Protein AF-A0A848WVL3-F1 (afdb_monomer)

Secondary structure (DSSP, 8-state):
------HHHHHHHHHHHHHHHHHHHHHHHHHHHHHTT-S-HHHHHHHHHHHHHHHHHHHHHHIIIIIHHHHHHTT----TTTT-TTTTTT--SSHHHHHHT-TT-GGGHHHHHIIIIIHHHHHHTT---HHHHT--

Solvent-accessible surface area (backbone atoms only — not comparable to full-atom values): 7682 Å² total; per-residue (Å²): 134,81,77,82,69,49,70,50,45,53,50,33,51,51,52,51,52,51,50,50,58,71,45,46,64,56,55,51,50,54,51,52,39,39,60,69,50,72,42,31,41,45,58,48,26,53,51,52,52,50,50,52,48,51,45,46,52,52,50,35,50,43,40,68,73,48,50,50,57,51,32,56,75,69,74,40,77,82,53,93,50,29,70,32,59,78,62,40,70,64,61,49,98,41,68,70,59,41,56,66,68,58,81,82,52,75,74,46,53,46,46,51,44,36,62,73,49,38,47,59,51,18,53,77,68,76,52,62,47,72,76,59,45,66,39,121

Structure (mmCIF, N/CA/C/O backbone):
data_AF-A0A848WVL3-F1
#
_entry.id   AF-A0A848WVL3-F1
#
loop_
_atom_site.group_PDB
_atom_site.id
_atom_site.type_symbol
_atom_site.label_atom_id
_atom_site.label_alt_id
_atom_site.label_comp_id
_atom_site.label_asym_id
_atom_site.label_entity_id
_atom_site.label_seq_id
_atom_site.pdbx_PDB_ins_code
_atom_site.Cartn_x
_atom_site.Cartn_y
_atom_site.Cartn_z
_atom_site.occupancy
_atom_site.B_iso_or_equiv
_atom_site.auth_seq_id
_atom_site.auth_comp_id
_atom_site.auth_asym_id
_atom_site.auth_atom_id
_atom_site.pdbx_PDB_model_num
ATOM 1 N N . PRO A 1 1 ? -14.473 1.544 -31.015 1.00 36.47 1 PRO A N 1
ATOM 2 C CA . PRO A 1 1 ? -13.052 1.683 -31.414 1.00 36.47 1 PRO A CA 1
ATOM 3 C C . PRO A 1 1 ? -12.141 1.137 -30.307 1.00 36.47 1 PRO A C 1
ATOM 5 O O . PRO A 1 1 ? -11.968 1.784 -29.279 1.00 36.47 1 PRO A O 1
ATOM 8 N N . GLY A 1 2 ? -11.654 -0.097 -30.479 1.00 46.12 2 GLY A N 1
ATOM 9 C CA . GLY A 1 2 ? -10.699 -0.704 -29.554 1.00 46.12 2 GLY A CA 1
ATOM 10 C C . GLY A 1 2 ? -9.385 0.060 -29.630 1.00 46.12 2 GLY A C 1
ATOM 11 O O . GLY A 1 2 ? -8.805 0.177 -30.707 1.00 46.12 2 GLY A O 1
ATOM 12 N N . GLN A 1 3 ? -8.951 0.648 -28.517 1.00 51.53 3 GLN A N 1
ATOM 13 C CA . GLN A 1 3 ? -7.614 1.220 -28.454 1.00 51.53 3 GLN A CA 1
ATOM 14 C C . GLN A 1 3 ? -6.628 0.065 -28.640 1.00 51.53 3 GLN A C 1
ATOM 16 O O . GLN A 1 3 ? -6.601 -0.839 -27.808 1.00 51.53 3 GLN A O 1
ATOM 21 N N . ASN A 1 4 ? -5.854 0.076 -29.728 1.00 50.47 4 ASN A N 1
ATOM 22 C CA . ASN A 1 4 ? -4.704 -0.813 -29.865 1.00 50.47 4 ASN A CA 1
ATOM 23 C C . ASN A 1 4 ? -3.772 -0.514 -28.689 1.00 50.47 4 ASN A C 1
ATOM 25 O O . ASN A 1 4 ? -3.084 0.509 -28.672 1.00 50.47 4 ASN A O 1
ATOM 29 N N . GLN A 1 5 ? -3.809 -1.367 -27.668 1.00 59.06 5 GLN A N 1
ATOM 30 C CA . GLN A 1 5 ? -2.810 -1.331 -26.618 1.00 59.06 5 GLN A CA 1
ATOM 31 C C . GLN A 1 5 ? -1.487 -1.737 -27.261 1.00 59.06 5 GLN A C 1
ATOM 33 O O . GLN A 1 5 ? -1.414 -2.735 -27.977 1.00 59.06 5 GLN A O 1
ATOM 38 N N . THR A 1 6 ? -0.453 -0.925 -27.062 1.00 68.94 6 THR A N 1
ATOM 39 C CA . THR A 1 6 ? 0.895 -1.311 -27.467 1.00 68.94 6 THR A CA 1
ATOM 40 C C . THR A 1 6 ? 1.333 -2.507 -26.625 1.00 68.94 6 THR A C 1
ATOM 42 O O . THR A 1 6 ? 0.841 -2.701 -25.508 1.00 68.94 6 THR A O 1
ATOM 45 N N . LEU A 1 7 ? 2.275 -3.301 -27.138 1.00 69.06 7 LEU A N 1
ATOM 46 C CA . LEU A 1 7 ? 2.891 -4.384 -26.366 1.00 69.06 7 LEU A CA 1
ATOM 47 C C . LEU A 1 7 ? 3.387 -3.873 -25.002 1.00 69.06 7 LEU A C 1
ATOM 49 O O . LEU A 1 7 ? 3.165 -4.532 -23.991 1.00 69.06 7 LEU A O 1
ATOM 53 N N . GLY A 1 8 ? 3.962 -2.665 -24.967 1.00 67.12 8 GLY A N 1
ATOM 54 C CA . GLY A 1 8 ? 4.402 -2.010 -23.737 1.00 67.12 8 GLY A CA 1
ATOM 55 C C . GLY A 1 8 ? 3.273 -1.764 -22.733 1.00 67.12 8 GLY A C 1
ATOM 56 O O . GLY A 1 8 ? 3.432 -2.089 -21.561 1.00 67.12 8 GLY A O 1
ATOM 57 N N . LYS A 1 9 ? 2.102 -1.282 -23.178 1.00 67.75 9 LYS A N 1
ATOM 58 C CA . LYS A 1 9 ? 0.922 -1.097 -22.308 1.00 67.75 9 LYS A CA 1
ATOM 59 C C . LYS A 1 9 ? 0.364 -2.413 -21.767 1.00 67.75 9 LYS A C 1
ATOM 61 O O . LYS A 1 9 ? 0.031 -2.497 -20.592 1.00 67.75 9 LYS A O 1
ATOM 66 N N . MET A 1 10 ? 0.259 -3.441 -22.608 1.00 73.38 10 MET A N 1
ATOM 67 C CA . MET A 1 10 ? -0.231 -4.751 -22.161 1.00 73.38 10 ME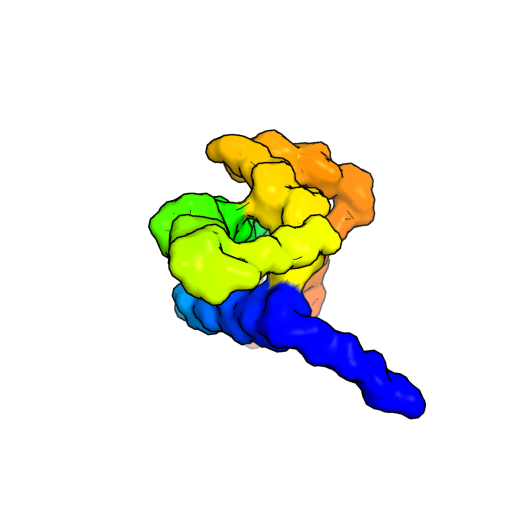T A CA 1
ATOM 68 C C . MET A 1 10 ? 0.730 -5.380 -21.152 1.00 73.38 10 MET A C 1
ATOM 70 O O . MET A 1 10 ? 0.308 -5.916 -20.128 1.00 73.38 10 MET A O 1
ATOM 74 N N . TRP A 1 11 ? 2.028 -5.283 -21.434 1.00 72.69 11 TRP A N 1
ATOM 75 C CA . TRP A 1 11 ? 3.071 -5.778 -20.555 1.00 72.69 11 TRP A CA 1
ATOM 76 C C . TRP A 1 11 ? 3.088 -5.039 -19.213 1.00 72.69 11 TRP A C 1
ATOM 78 O O . TRP A 1 11 ? 3.154 -5.683 -18.170 1.00 72.69 11 TRP A O 1
ATOM 88 N N . SER A 1 12 ? 2.963 -3.710 -19.199 1.00 68.25 12 SER A N 1
ATOM 89 C CA . SER A 1 12 ? 2.927 -2.959 -17.942 1.00 68.25 12 SER A CA 1
ATOM 90 C C . SER A 1 12 ? 1.690 -3.211 -17.111 1.00 68.25 12 SER A C 1
ATOM 92 O O . SER A 1 12 ? 1.818 -3.338 -15.896 1.00 68.25 12 SER A O 1
ATOM 94 N N . SER A 1 13 ? 0.520 -3.353 -17.734 1.00 73.19 13 SER A N 1
ATOM 95 C CA . SER A 1 13 ? -0.676 -3.806 -17.027 1.00 73.19 13 SER A CA 1
ATOM 96 C C . SER A 1 13 ? -0.457 -5.188 -16.412 1.00 73.19 13 SER A C 1
ATOM 98 O O . SER A 1 13 ? -0.740 -5.372 -15.236 1.00 73.19 13 SER A O 1
ATOM 100 N N . ALA A 1 14 ? 0.119 -6.140 -17.152 1.00 78.19 14 ALA A N 1
ATOM 101 C CA . ALA A 1 14 ? 0.396 -7.472 -16.616 1.00 78.19 14 ALA A CA 1
ATOM 102 C C . ALA A 1 14 ? 1.368 -7.433 -15.425 1.00 78.19 14 ALA A C 1
ATOM 104 O O . ALA A 1 14 ? 1.104 -8.051 -14.397 1.00 78.19 14 ALA A O 1
ATOM 105 N N . VAL A 1 15 ? 2.467 -6.682 -15.532 1.00 75.31 15 VAL A N 1
ATOM 106 C CA . VAL A 1 15 ? 3.432 -6.524 -14.435 1.00 75.31 15 VAL A CA 1
ATOM 107 C C . VAL A 1 15 ? 2.776 -5.850 -13.228 1.00 75.31 15 VAL A C 1
ATOM 109 O O . VAL A 1 15 ? 2.948 -6.326 -12.110 1.00 75.31 15 VAL A O 1
ATOM 112 N N . TYR A 1 16 ? 1.990 -4.792 -13.433 1.00 74.31 16 TYR A N 1
ATOM 113 C CA . TYR A 1 16 ? 1.258 -4.111 -12.365 1.00 74.31 16 TYR A CA 1
ATOM 114 C C . TYR A 1 16 ? 0.317 -5.065 -11.616 1.00 74.31 16 TYR A C 1
ATOM 116 O O . TYR A 1 16 ? 0.387 -5.165 -10.391 1.00 74.31 16 TYR A O 1
ATOM 124 N N . GLU A 1 17 ? -0.496 -5.833 -12.342 1.00 79.19 17 GLU A N 1
ATOM 125 C CA . GLU A 1 17 ? -1.419 -6.793 -11.731 1.00 79.19 17 GLU A CA 1
ATOM 126 C C . GLU A 1 17 ? -0.683 -7.920 -10.996 1.00 79.19 17 GLU A C 1
ATOM 128 O O . GLU A 1 17 ? -1.087 -8.318 -9.904 1.00 79.19 17 GLU A O 1
ATOM 133 N N . LEU A 1 18 ? 0.437 -8.411 -11.535 1.00 80.25 18 LEU A N 1
ATOM 134 C CA . LEU A 1 18 ? 1.268 -9.401 -10.845 1.00 80.25 18 LEU A CA 1
ATOM 135 C C . LEU A 1 18 ? 1.820 -8.847 -9.527 1.00 80.25 18 LEU A C 1
ATOM 137 O O . LEU A 1 18 ? 1.777 -9.537 -8.507 1.00 80.25 18 LEU A O 1
ATOM 141 N N . MET A 1 19 ? 2.271 -7.592 -9.509 1.00 78.31 19 MET A N 1
ATOM 142 C CA . MET A 1 19 ? 2.725 -6.943 -8.278 1.00 78.31 19 MET A CA 1
ATOM 143 C C . MET A 1 19 ? 1.574 -6.765 -7.278 1.00 78.31 19 MET A C 1
ATOM 145 O O . MET A 1 19 ? 1.751 -7.054 -6.092 1.00 78.31 19 MET A O 1
ATOM 149 N N . ASN A 1 20 ? 0.374 -6.394 -7.729 1.00 75.69 20 ASN A N 1
ATOM 150 C CA . ASN A 1 20 ? -0.815 -6.345 -6.871 1.00 75.69 20 ASN A CA 1
ATOM 151 C C . ASN A 1 20 ? -1.143 -7.718 -6.266 1.00 75.69 20 ASN A C 1
ATOM 153 O O . ASN A 1 20 ? -1.379 -7.824 -5.060 1.00 75.69 20 ASN A O 1
ATOM 157 N N . LEU A 1 21 ? -1.085 -8.789 -7.065 1.00 80.06 21 LEU A N 1
ATOM 158 C CA . LEU A 1 21 ? -1.319 -10.158 -6.598 1.00 80.06 21 LEU A CA 1
ATOM 159 C C . LEU A 1 21 ? -0.303 -10.591 -5.538 1.00 80.06 21 LEU A C 1
ATOM 161 O O . LEU A 1 21 ? -0.691 -11.205 -4.544 1.00 80.06 21 LEU A O 1
ATOM 165 N N . THR A 1 22 ? 0.979 -10.242 -5.696 1.00 81.50 22 THR A N 1
ATOM 166 C CA . THR A 1 22 ? 1.995 -10.564 -4.675 1.00 81.50 22 THR A CA 1
ATOM 167 C C . THR A 1 22 ? 1.721 -9.879 -3.336 1.00 81.50 22 THR A C 1
ATOM 169 O O . THR A 1 22 ? 1.977 -10.465 -2.283 1.00 81.50 22 THR A O 1
ATOM 172 N N . ASN A 1 23 ? 1.131 -8.682 -3.354 1.00 85.06 23 ASN A N 1
ATOM 173 C CA . ASN A 1 23 ? 0.824 -7.930 -2.139 1.00 85.06 23 ASN A CA 1
ATOM 174 C C . ASN A 1 23 ? -0.550 -8.247 -1.542 1.00 85.06 23 ASN A C 1
ATOM 176 O O . ASN A 1 23 ? -0.765 -7.981 -0.357 1.00 85.06 23 ASN A O 1
ATOM 180 N N . ALA A 1 24 ? -1.455 -8.875 -2.298 1.00 89.25 24 ALA A N 1
ATOM 181 C CA . ALA A 1 24 ? -2.818 -9.184 -1.860 1.00 89.25 24 ALA A CA 1
ATOM 182 C C . ALA A 1 24 ? -2.863 -9.911 -0.504 1.00 89.25 24 ALA A C 1
ATOM 184 O O . ALA A 1 24 ? -3.688 -9.594 0.350 1.00 89.25 24 ALA A O 1
ATOM 185 N N . GLY A 1 25 ? -1.931 -10.838 -0.255 1.00 92.75 25 GLY A N 1
ATOM 186 C CA . GLY A 1 25 ? -1.843 -11.539 1.028 1.00 92.75 25 GLY A CA 1
ATOM 187 C C . GLY A 1 25 ? -1.538 -10.620 2.219 1.00 92.75 25 GLY A C 1
ATOM 188 O O . GLY A 1 25 ? -2.021 -10.875 3.320 1.00 92.75 25 GLY A O 1
ATOM 189 N N . GLY A 1 26 ? -0.758 -9.555 2.016 1.00 94.12 26 GLY A N 1
ATOM 190 C CA . GLY A 1 26 ? -0.489 -8.536 3.034 1.00 94.12 26 GLY A CA 1
ATOM 191 C C . GLY A 1 26 ? -1.744 -7.739 3.375 1.00 94.12 26 GLY A C 1
ATOM 192 O O . GLY A 1 26 ? -2.119 -7.674 4.545 1.00 94.12 26 GLY A O 1
ATOM 193 N N . PHE A 1 27 ? -2.439 -7.234 2.352 1.00 93.62 27 PHE A N 1
ATOM 194 C CA . PHE A 1 27 ? -3.699 -6.500 2.514 1.00 93.62 27 PHE A CA 1
ATOM 195 C C . PHE A 1 27 ? -4.773 -7.337 3.213 1.00 93.62 27 PHE A C 1
ATOM 197 O O . PHE A 1 27 ? -5.434 -6.856 4.132 1.00 93.62 27 PHE A O 1
ATOM 204 N N . LEU A 1 28 ? -4.924 -8.608 2.826 1.00 95.44 28 LEU A N 1
ATOM 205 C CA . LEU A 1 28 ? -5.893 -9.513 3.446 1.00 95.44 28 LEU A CA 1
ATOM 206 C C . LEU A 1 28 ? -5.604 -9.724 4.933 1.00 95.44 28 LEU A C 1
ATOM 208 O O . LEU A 1 28 ? -6.510 -9.574 5.748 1.00 95.44 28 LEU A O 1
ATOM 212 N N . ARG A 1 29 ? -4.346 -10.001 5.301 1.00 96.81 29 ARG A N 1
ATOM 213 C CA . ARG A 1 29 ? -3.963 -10.167 6.713 1.00 96.81 29 ARG A CA 1
ATOM 214 C C . ARG A 1 29 ? -4.194 -8.894 7.523 1.00 96.81 29 ARG A C 1
ATOM 216 O O . ARG A 1 29 ? -4.763 -8.970 8.607 1.00 96.81 29 ARG A O 1
ATOM 223 N N . HIS A 1 30 ? -3.814 -7.736 6.985 1.00 97.31 30 HIS A N 1
ATOM 224 C CA . HIS A 1 30 ? -4.004 -6.445 7.655 1.00 97.31 30 HIS A CA 1
ATOM 225 C C . HIS A 1 30 ? -5.492 -6.126 7.863 1.00 97.31 30 HIS A C 1
ATOM 227 O O . HIS A 1 30 ? -5.914 -5.696 8.937 1.00 97.31 30 HIS A O 1
ATOM 233 N N . CYS A 1 31 ? -6.321 -6.429 6.861 1.00 97.06 31 CYS A N 1
ATOM 234 C CA . CYS A 1 31 ? -7.777 -6.327 6.946 1.00 97.06 31 CYS A CA 1
ATOM 235 C C . CYS A 1 31 ? -8.373 -7.300 7.973 1.00 97.06 31 CYS A C 1
ATOM 237 O O . CYS A 1 31 ? -9.263 -6.923 8.740 1.00 97.06 31 CYS A O 1
ATOM 239 N N . ASP A 1 32 ? -7.880 -8.536 8.037 1.00 97.75 32 ASP A N 1
ATOM 240 C CA . ASP A 1 32 ? -8.318 -9.516 9.031 1.00 97.75 32 ASP A CA 1
ATOM 241 C C . ASP A 1 32 ? -7.942 -9.095 10.456 1.00 97.75 32 ASP A C 1
ATOM 243 O O . ASP A 1 32 ? -8.763 -9.227 11.367 1.00 97.75 32 ASP A O 1
ATOM 247 N N . ASP A 1 33 ? -6.754 -8.526 10.658 1.00 98.06 33 ASP A N 1
ATOM 248 C CA . ASP A 1 33 ? -6.332 -7.982 11.949 1.00 98.06 33 ASP A CA 1
ATOM 249 C C . ASP A 1 33 ? -7.199 -6.786 12.374 1.00 98.06 33 ASP A C 1
ATOM 251 O O . ASP A 1 33 ? -7.648 -6.721 13.527 1.00 98.06 33 ASP A O 1
ATOM 255 N N . ALA A 1 34 ? -7.549 -5.900 11.438 1.00 97.50 34 ALA A N 1
ATOM 256 C CA . ALA A 1 34 ? -8.504 -4.818 11.672 1.00 97.50 34 ALA A CA 1
ATOM 257 C C . ALA A 1 34 ? -9.887 -5.354 12.080 1.00 97.50 34 ALA A C 1
ATOM 259 O O . ALA A 1 34 ? -10.443 -4.939 13.096 1.00 97.50 34 ALA A O 1
ATOM 260 N N . LYS A 1 35 ? -10.415 -6.359 11.367 1.00 96.81 35 LYS A N 1
ATOM 261 C CA . LYS A 1 35 ? -11.692 -7.040 11.677 1.00 96.81 35 LYS A CA 1
ATOM 262 C C . LYS A 1 35 ? -11.667 -7.837 12.987 1.00 96.81 35 LYS A C 1
ATOM 264 O O . LYS A 1 35 ? -12.718 -8.168 13.551 1.00 96.81 35 LYS A O 1
ATOM 269 N N . GLN A 1 36 ? -10.486 -8.178 13.486 1.00 97.00 36 GLN A N 1
ATOM 270 C CA . GLN A 1 36 ? -10.293 -8.761 14.814 1.00 97.00 36 GLN A CA 1
ATOM 271 C C . GLN A 1 36 ? -10.197 -7.691 15.914 1.00 97.00 36 GLN A C 1
ATOM 273 O O . GLN A 1 36 ? -10.128 -8.041 17.088 1.00 97.00 36 GLN A O 1
ATOM 278 N N . GLY A 1 37 ? -10.243 -6.403 15.557 1.00 96.19 37 GLY A N 1
ATOM 279 C CA . GLY A 1 37 ? -10.150 -5.275 16.482 1.00 96.19 37 GLY A CA 1
ATOM 280 C C . GLY A 1 37 ? -8.724 -5.017 16.965 1.00 96.19 37 GLY A C 1
ATOM 281 O O . GLY A 1 37 ? -8.535 -4.315 17.964 1.00 96.19 37 GLY A O 1
ATOM 282 N N . LYS A 1 38 ? -7.714 -5.597 16.300 1.00 97.00 38 LYS A N 1
ATOM 283 C CA . LYS A 1 38 ? -6.307 -5.479 16.701 1.00 97.00 38 LYS A CA 1
ATOM 284 C C . LYS A 1 38 ? -5.713 -4.126 16.352 1.00 97.00 38 LYS A C 1
ATOM 286 O O . LYS A 1 38 ? -4.929 -3.638 17.154 1.00 97.00 38 LYS A O 1
ATOM 291 N N . LEU A 1 39 ? -6.143 -3.535 15.245 1.00 97.50 39 LEU A N 1
ATOM 292 C CA . LEU A 1 39 ? -5.603 -2.283 14.729 1.00 97.50 39 LEU A CA 1
ATOM 293 C C . LEU A 1 39 ? -6.483 -1.092 15.112 1.00 97.50 39 LEU A C 1
ATOM 295 O O . LEU A 1 39 ? -7.709 -1.228 15.190 1.00 97.50 39 LEU A O 1
ATOM 299 N N . THR A 1 40 ? -5.866 0.060 15.351 1.00 97.38 40 THR A N 1
ATOM 300 C CA . THR A 1 40 ? -6.528 1.369 15.344 1.00 97.38 40 THR A CA 1
ATOM 301 C C . THR A 1 40 ? -6.829 1.813 13.909 1.00 97.38 40 THR A C 1
ATOM 303 O O . THR A 1 40 ? -6.408 1.182 12.934 1.00 97.38 40 THR A O 1
ATOM 306 N N . ARG A 1 41 ? -7.566 2.917 13.779 1.00 96.19 41 ARG A N 1
ATOM 307 C CA . ARG A 1 41 ? -7.862 3.551 12.493 1.00 96.19 41 ARG A CA 1
ATOM 308 C C . ARG A 1 41 ? -6.585 3.954 11.750 1.00 96.19 41 ARG A C 1
ATOM 310 O O . ARG A 1 41 ? -6.427 3.600 10.583 1.00 96.19 41 ARG A O 1
ATOM 317 N N . THR A 1 42 ? -5.659 4.618 12.438 1.00 95.94 42 THR A N 1
ATOM 318 C CA . THR A 1 42 ? -4.371 5.036 11.864 1.00 95.94 42 THR A CA 1
ATOM 319 C C . THR A 1 42 ? -3.467 3.852 11.552 1.00 95.94 42 THR A C 1
ATOM 321 O O . THR A 1 42 ? -2.936 3.777 10.450 1.00 95.94 42 THR A O 1
ATOM 324 N N . GLU A 1 43 ? -3.367 2.860 12.444 1.00 97.38 43 GLU A N 1
ATOM 325 C CA . GLU A 1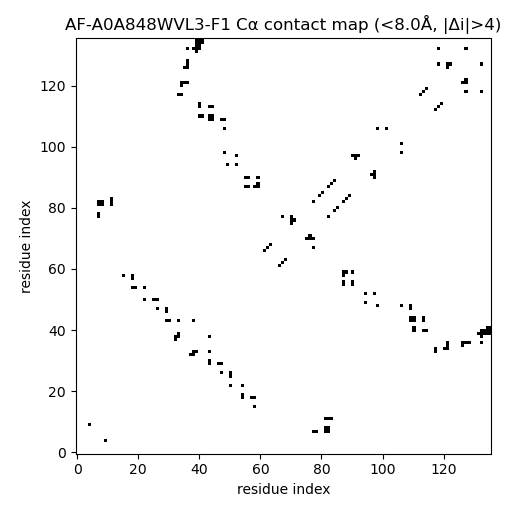 43 ? -2.582 1.642 12.179 1.00 97.38 43 GLU A CA 1
ATOM 326 C C . GLU A 1 43 ? -3.097 0.889 10.943 1.00 97.38 43 GLU A C 1
ATOM 328 O O . GLU A 1 43 ? -2.316 0.358 10.146 1.00 97.38 43 GLU A O 1
ATOM 333 N N . TYR A 1 44 ? -4.419 0.853 10.748 1.00 97.06 44 TYR A N 1
ATOM 334 C CA . TYR A 1 44 ? -5.000 0.289 9.539 1.00 97.06 44 TYR A CA 1
ATOM 335 C C . TYR A 1 44 ? -4.621 1.100 8.299 1.00 97.06 44 TYR A C 1
ATOM 337 O O . TYR A 1 44 ? -4.125 0.523 7.328 1.00 97.06 44 TYR A O 1
ATOM 345 N N . ALA A 1 45 ? -4.843 2.414 8.322 1.00 96.12 45 ALA A N 1
ATOM 346 C CA . ALA A 1 45 ? -4.604 3.270 7.170 1.00 96.12 45 ALA A CA 1
ATOM 347 C C . ALA A 1 45 ? -3.124 3.306 6.775 1.00 96.12 45 ALA A C 1
ATOM 349 O O . ALA A 1 45 ? -2.790 2.934 5.649 1.00 96.12 45 ALA A O 1
ATOM 350 N N . GLU A 1 46 ? -2.234 3.636 7.709 1.00 95.88 46 GLU A N 1
ATOM 351 C CA . GLU A 1 46 ? -0.793 3.690 7.460 1.00 95.88 46 GLU A CA 1
ATOM 352 C C . GLU A 1 46 ? -0.225 2.327 7.067 1.00 95.88 46 GLU A C 1
ATOM 354 O O . GLU A 1 46 ? 0.648 2.242 6.206 1.00 95.88 46 GLU A O 1
ATOM 359 N N . GLY A 1 47 ? -0.719 1.233 7.652 1.00 96.38 47 GLY A N 1
ATOM 360 C CA . GLY A 1 47 ? -0.261 -0.102 7.275 1.00 96.38 47 GLY A CA 1
ATOM 361 C C . GLY A 1 47 ? -0.608 -0.452 5.825 1.00 96.38 47 GLY A C 1
ATOM 362 O O . GLY A 1 47 ? 0.245 -0.975 5.108 1.00 96.38 47 GLY A O 1
ATOM 363 N N . ASN A 1 48 ? -1.808 -0.101 5.351 1.00 95.62 48 ASN A N 1
ATOM 364 C CA . ASN A 1 48 ? -2.166 -0.277 3.940 1.00 95.62 48 ASN A CA 1
ATOM 365 C C . ASN A 1 48 ? -1.373 0.660 3.019 1.00 95.62 48 ASN A C 1
ATOM 367 O O . ASN A 1 48 ? -0.879 0.218 1.985 1.00 95.62 48 ASN A O 1
ATOM 371 N N . GLN A 1 49 ? -1.188 1.921 3.416 1.00 94.56 49 GLN A N 1
ATOM 372 C CA . GLN A 1 49 ? -0.362 2.884 2.681 1.00 94.56 49 GLN A CA 1
ATOM 373 C C . GLN A 1 49 ? 1.081 2.370 2.534 1.00 94.56 49 GLN A C 1
ATOM 375 O O . GLN A 1 49 ? 1.649 2.398 1.446 1.00 94.56 49 GLN A O 1
ATOM 380 N N . ARG A 1 50 ? 1.672 1.815 3.600 1.00 95.00 50 ARG A N 1
ATOM 381 C CA . ARG A 1 50 ? 3.012 1.207 3.561 1.00 95.00 50 ARG A CA 1
ATOM 382 C C . ARG A 1 50 ? 3.065 -0.045 2.684 1.00 95.00 50 ARG A C 1
ATOM 384 O O . ARG A 1 50 ? 4.070 -0.258 2.010 1.00 95.00 50 ARG A O 1
ATOM 391 N N . LEU A 1 51 ? 2.015 -0.869 2.669 1.00 93.56 51 LEU A N 1
ATOM 392 C CA . LEU A 1 51 ? 1.924 -2.017 1.760 1.00 93.56 51 LEU A CA 1
ATOM 393 C C . LEU A 1 51 ? 1.916 -1.570 0.291 1.00 93.56 51 LEU A C 1
ATOM 395 O O . LEU A 1 51 ? 2.658 -2.139 -0.510 1.00 93.56 51 LEU A O 1
ATOM 399 N N . GLU A 1 52 ? 1.146 -0.535 -0.054 1.00 89.94 52 GLU A N 1
ATOM 400 C CA . GLU A 1 52 ? 1.154 0.043 -1.405 1.00 89.94 52 GLU A CA 1
ATOM 401 C C . GLU A 1 52 ? 2.510 0.654 -1.762 1.00 89.94 52 GLU A C 1
ATOM 403 O O . GLU A 1 52 ? 3.057 0.355 -2.823 1.00 89.94 52 GLU A O 1
ATOM 408 N N . TYR A 1 53 ? 3.109 1.430 -0.857 1.00 90.81 53 TYR A N 1
ATOM 409 C CA . TYR A 1 53 ? 4.443 1.990 -1.061 1.00 90.81 53 TYR A CA 1
ATOM 410 C C . TYR A 1 53 ? 5.475 0.901 -1.376 1.00 90.81 53 TYR A C 1
ATOM 412 O O . TYR A 1 53 ? 6.214 0.990 -2.358 1.00 90.81 53 TYR A O 1
ATOM 420 N N . ASN A 1 54 ? 5.493 -0.170 -0.580 1.00 90.38 54 ASN A N 1
ATOM 421 C CA . ASN A 1 54 ? 6.402 -1.293 -0.784 1.00 90.38 54 ASN A CA 1
ATOM 422 C C . ASN A 1 54 ? 6.164 -1.981 -2.137 1.00 90.38 54 ASN A C 1
ATOM 424 O O . ASN A 1 54 ? 7.128 -2.370 -2.801 1.00 90.38 54 ASN A O 1
ATOM 428 N N . ALA A 1 55 ? 4.906 -2.089 -2.578 1.00 87.00 55 ALA A N 1
ATOM 429 C CA . ALA A 1 55 ? 4.558 -2.590 -3.906 1.00 87.00 55 ALA A CA 1
ATOM 430 C C . ALA A 1 55 ? 5.159 -1.715 -5.013 1.00 87.00 55 ALA A C 1
ATOM 432 O O . ALA A 1 55 ? 5.786 -2.228 -5.944 1.00 87.00 55 ALA A O 1
ATOM 433 N N . CYS A 1 56 ? 5.020 -0.395 -4.887 1.00 85.31 56 CYS A N 1
ATOM 434 C CA . CYS A 1 56 ? 5.562 0.572 -5.832 1.00 85.31 56 CYS A CA 1
ATOM 435 C C . CYS A 1 56 ? 7.097 0.543 -5.880 1.00 85.31 56 CYS A C 1
ATOM 437 O O . CYS A 1 56 ? 7.672 0.546 -6.969 1.00 85.31 56 CYS A O 1
ATOM 439 N N . VAL A 1 57 ? 7.770 0.453 -4.729 1.00 88.19 57 VAL A N 1
ATOM 440 C CA . VAL A 1 57 ? 9.234 0.307 -4.652 1.00 88.19 57 VAL A CA 1
ATOM 441 C C . VAL A 1 57 ? 9.688 -0.991 -5.317 1.00 88.19 57 VAL A C 1
ATOM 443 O O . VAL A 1 57 ? 10.634 -0.988 -6.106 1.00 88.19 57 VAL A O 1
ATOM 446 N N . ALA A 1 58 ? 9.006 -2.104 -5.049 1.00 86.44 58 ALA A N 1
ATOM 447 C CA . ALA A 1 58 ? 9.336 -3.386 -5.659 1.00 86.44 58 ALA A CA 1
ATOM 448 C C . ALA A 1 58 ? 9.140 -3.357 -7.187 1.00 86.44 58 ALA A C 1
ATOM 450 O O . ALA A 1 58 ? 9.988 -3.865 -7.922 1.00 86.44 58 ALA A O 1
ATOM 451 N N . LEU A 1 59 ? 8.089 -2.689 -7.675 1.00 83.44 59 LEU A N 1
ATOM 452 C CA . LEU A 1 59 ? 7.851 -2.482 -9.104 1.00 83.44 59 LEU A CA 1
ATOM 453 C C . LEU A 1 59 ? 8.945 -1.613 -9.746 1.00 83.44 59 LEU A C 1
ATOM 455 O O . LEU A 1 59 ? 9.481 -1.980 -10.794 1.00 83.44 59 LEU A O 1
ATOM 459 N N . LYS A 1 60 ? 9.333 -0.506 -9.100 1.00 84.06 60 LYS A N 1
ATOM 460 C CA . LYS A 1 60 ? 10.459 0.346 -9.525 1.00 84.06 60 LYS A CA 1
ATOM 461 C C . LYS A 1 60 ? 11.754 -0.464 -9.626 1.00 84.06 60 LYS A C 1
ATOM 463 O O . LYS A 1 60 ? 12.461 -0.387 -10.631 1.00 84.06 60 LYS A O 1
ATOM 468 N N . ASN A 1 61 ? 12.041 -1.293 -8.625 1.00 86.38 61 ASN A N 1
ATOM 469 C CA . ASN A 1 61 ? 13.225 -2.150 -8.618 1.00 86.38 61 ASN A CA 1
ATOM 470 C C . ASN A 1 61 ? 13.185 -3.193 -9.739 1.00 86.38 61 ASN A C 1
ATOM 472 O O . ASN A 1 61 ? 14.188 -3.380 -10.429 1.00 86.38 61 ASN A O 1
ATOM 476 N N . PHE A 1 62 ? 12.041 -3.839 -9.972 1.00 85.25 62 PHE A N 1
ATOM 477 C CA . PHE A 1 62 ? 11.869 -4.778 -11.082 1.00 85.25 62 PHE A CA 1
ATOM 478 C C . PHE A 1 62 ? 12.091 -4.095 -12.438 1.00 85.25 62 PHE A C 1
ATOM 480 O O . PHE A 1 62 ? 12.808 -4.627 -13.290 1.00 85.25 62 PHE A O 1
ATOM 487 N N . TYR A 1 63 ? 11.543 -2.889 -12.618 1.00 80.88 63 TYR A N 1
ATOM 488 C CA . TYR A 1 63 ? 11.732 -2.104 -13.835 1.00 80.88 63 TYR A CA 1
ATOM 489 C C . TYR A 1 63 ? 13.215 -1.877 -14.135 1.00 80.88 63 TYR A C 1
ATOM 491 O O . TYR A 1 63 ? 13.690 -2.226 -15.215 1.00 80.88 63 TYR A O 1
ATOM 499 N N . HIS A 1 64 ? 13.954 -1.329 -13.167 1.00 82.50 64 HIS A N 1
ATOM 500 C CA . HIS A 1 64 ? 15.355 -0.963 -13.358 1.00 82.50 64 HIS A CA 1
ATOM 501 C C . HIS A 1 64 ? 16.296 -2.165 -13.458 1.00 82.50 64 HIS A C 1
ATOM 503 O O . HIS A 1 64 ? 17.242 -2.122 -14.239 1.00 82.50 64 HIS A O 1
ATOM 509 N N . SER A 1 65 ? 16.061 -3.216 -12.671 1.00 87.88 65 SER A N 1
ATOM 510 C CA . SER A 1 65 ? 16.980 -4.359 -12.583 1.00 87.88 65 SER A CA 1
ATOM 511 C C . SER A 1 65 ? 16.724 -5.446 -13.623 1.00 87.88 65 SER A C 1
ATOM 513 O O . SER A 1 65 ? 17.646 -6.178 -13.965 1.00 87.88 65 SER A O 1
ATOM 515 N N . THR A 1 66 ? 15.484 -5.579 -14.104 1.00 85.56 66 THR A N 1
ATOM 516 C CA . THR A 1 66 ? 15.065 -6.725 -14.922 1.00 85.56 66 THR A CA 1
ATOM 517 C C . THR A 1 66 ? 14.480 -6.277 -16.251 1.00 85.56 66 THR A C 1
ATOM 519 O O . THR A 1 66 ? 15.011 -6.6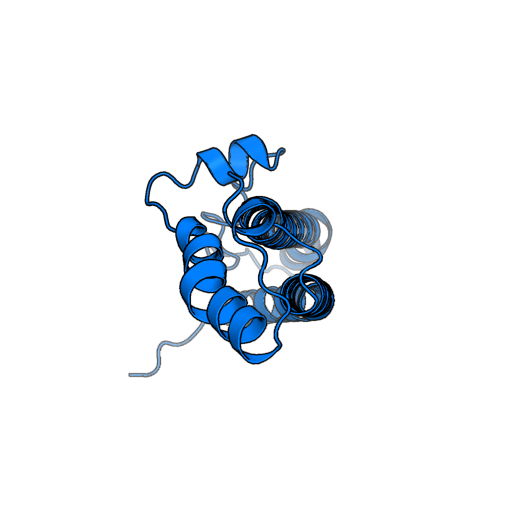26 -17.304 1.00 85.56 66 THR A O 1
ATOM 522 N N . PHE A 1 67 ? 13.403 -5.486 -16.225 1.00 80.06 67 PHE A N 1
ATOM 523 C CA . PHE A 1 67 ? 12.675 -5.180 -17.454 1.00 80.06 67 PHE A CA 1
ATOM 524 C C . PHE A 1 67 ? 13.466 -4.286 -18.408 1.00 80.06 67 PHE A C 1
ATOM 526 O O . PHE A 1 67 ? 13.615 -4.637 -19.575 1.00 80.06 67 PHE A O 1
ATOM 533 N N . LYS A 1 68 ? 13.979 -3.146 -17.927 1.00 79.31 68 LYS A N 1
ATOM 534 C CA . LYS A 1 68 ? 14.710 -2.193 -18.768 1.00 79.31 68 LYS A CA 1
ATOM 535 C C . LYS A 1 68 ? 15.936 -2.846 -19.437 1.00 79.31 68 LYS A C 1
ATOM 537 O O . LYS A 1 68 ? 16.010 -2.771 -20.662 1.00 79.31 68 LYS A O 1
ATOM 542 N N . PRO A 1 69 ? 16.821 -3.565 -18.713 1.00 85.50 69 PRO A N 1
ATOM 543 C CA . PRO A 1 69 ? 17.944 -4.268 -19.339 1.00 85.50 69 PRO A CA 1
ATOM 544 C C . PRO A 1 69 ? 17.516 -5.308 -20.381 1.00 85.50 69 PRO A C 1
ATOM 546 O O . PRO A 1 69 ? 18.134 -5.423 -21.442 1.00 85.50 69 PRO A O 1
ATOM 549 N N . TRP A 1 70 ? 16.450 -6.068 -20.101 1.00 85.94 70 TRP A N 1
ATOM 550 C CA . TRP A 1 70 ? 15.909 -7.036 -21.053 1.00 85.94 70 TRP A CA 1
ATOM 551 C C . TRP A 1 70 ? 15.376 -6.348 -22.315 1.00 85.94 70 TRP A C 1
ATOM 553 O O . TRP A 1 70 ? 15.699 -6.786 -23.419 1.00 85.94 70 TRP A O 1
ATOM 563 N N . ALA A 1 71 ? 14.603 -5.270 -22.164 1.00 80.12 71 ALA A N 1
ATOM 564 C CA . ALA A 1 71 ? 14.022 -4.529 -23.278 1.00 80.12 71 ALA A CA 1
ATOM 565 C C . ALA A 1 71 ? 15.121 -3.969 -24.193 1.00 80.12 71 ALA A C 1
ATOM 567 O O . ALA A 1 71 ? 15.124 -4.262 -25.389 1.00 80.12 71 ALA A O 1
ATOM 568 N N . GLU A 1 72 ? 16.114 -3.290 -23.608 1.00 84.25 72 GLU A N 1
ATOM 569 C CA . GLU A 1 72 ? 17.268 -2.731 -24.324 1.00 84.25 72 GLU A CA 1
ATOM 570 C C . GLU A 1 72 ? 18.055 -3.817 -25.077 1.00 84.25 72 GLU A C 1
ATOM 572 O O . GLU A 1 72 ? 18.391 -3.646 -26.248 1.00 84.25 72 GLU A O 1
ATOM 577 N N . THR A 1 73 ? 18.283 -4.977 -24.449 1.00 89.56 73 THR A N 1
ATOM 578 C CA . THR A 1 73 ? 18.996 -6.111 -25.073 1.00 89.56 73 THR A CA 1
ATOM 579 C C . THR A 1 73 ? 18.230 -6.716 -26.254 1.00 89.56 73 THR A C 1
ATOM 581 O O . THR A 1 73 ? 18.837 -7.260 -27.174 1.00 89.56 73 THR A O 1
ATOM 584 N N . ASN A 1 74 ? 16.900 -6.627 -26.250 1.00 84.88 74 ASN A N 1
ATOM 585 C CA . ASN A 1 74 ? 16.037 -7.218 -27.275 1.00 84.88 74 ASN A CA 1
ATOM 586 C C . ASN A 1 74 ? 15.559 -6.195 -28.321 1.00 84.88 74 ASN A C 1
ATOM 588 O O . ASN A 1 74 ? 14.658 -6.499 -29.101 1.00 84.88 74 ASN A O 1
ATOM 592 N N . GLY A 1 75 ? 16.155 -4.997 -28.357 1.00 83.44 75 GLY A N 1
ATOM 593 C CA . GLY A 1 75 ? 15.802 -3.953 -29.323 1.00 83.44 75 GLY A CA 1
ATOM 594 C C . GLY A 1 75 ? 14.422 -3.333 -29.089 1.00 83.44 75 GLY A C 1
ATOM 595 O O . GLY A 1 75 ? 13.865 -2.724 -30.001 1.00 83.44 75 GLY A O 1
ATOM 596 N N . TYR A 1 76 ? 13.864 -3.487 -27.887 1.00 77.75 76 TYR A N 1
ATOM 597 C CA . TYR A 1 76 ? 12.679 -2.760 -27.455 1.00 77.75 76 TYR A CA 1
ATOM 598 C C . TYR A 1 76 ? 13.122 -1.482 -26.752 1.00 77.75 76 TYR A C 1
ATOM 600 O O . TYR A 1 76 ? 13.737 -1.535 -25.690 1.00 77.75 76 TYR A O 1
ATOM 608 N N . GLU A 1 77 ? 12.769 -0.330 -27.312 1.00 71.50 77 GLU A N 1
ATOM 609 C CA . GLU A 1 77 ? 12.800 0.927 -26.570 1.00 71.50 77 GLU A CA 1
ATOM 610 C C . GLU A 1 77 ? 11.483 1.038 -25.795 1.00 71.50 77 GLU A C 1
ATOM 612 O O . GLU A 1 77 ? 10.431 1.169 -26.427 1.00 71.50 77 GLU A O 1
ATOM 617 N N . PRO A 1 78 ? 11.485 0.957 -24.450 1.00 63.78 78 PRO A N 1
ATOM 618 C CA . PRO A 1 78 ? 10.274 1.208 -23.682 1.00 63.78 78 PRO A CA 1
ATOM 619 C C . PRO A 1 78 ? 9.819 2.631 -23.999 1.00 63.78 78 PRO A C 1
ATOM 621 O O . PRO A 1 78 ? 10.553 3.583 -23.721 1.00 63.78 78 PRO A O 1
ATOM 624 N N . ALA A 1 79 ? 8.648 2.808 -24.618 1.00 57.97 79 ALA A N 1
ATOM 625 C CA . ALA A 1 79 ? 8.224 4.161 -24.939 1.00 57.97 79 ALA A CA 1
ATOM 626 C C . ALA A 1 79 ? 7.948 4.923 -23.636 1.00 57.97 79 ALA A C 1
ATOM 628 O O . ALA A 1 79 ? 7.493 4.352 -22.637 1.00 57.97 79 ALA A O 1
ATOM 629 N N . ARG A 1 80 ? 8.196 6.236 -23.653 1.00 56.34 80 ARG A N 1
ATOM 630 C CA . ARG A 1 80 ? 7.934 7.123 -22.515 1.00 56.34 80 ARG A CA 1
ATOM 631 C C . ARG A 1 80 ? 6.499 6.916 -22.015 1.00 56.34 80 ARG A C 1
ATOM 633 O O . ARG A 1 80 ? 5.544 7.232 -22.720 1.00 56.34 80 ARG A O 1
ATOM 640 N N . GLY A 1 81 ? 6.339 6.368 -20.812 1.00 55.88 81 GLY A N 1
ATOM 641 C CA . GLY A 1 81 ? 5.026 6.092 -20.215 1.00 55.88 81 GLY A CA 1
ATOM 642 C C . GLY A 1 81 ? 4.471 4.674 -20.401 1.00 55.88 81 GLY A C 1
ATOM 643 O O . GLY A 1 81 ? 3.439 4.375 -19.806 1.00 55.88 81 GLY A O 1
ATOM 644 N N . GLU A 1 82 ? 5.140 3.772 -21.125 1.00 58.53 82 GLU A N 1
ATOM 645 C CA . GLU A 1 82 ? 4.656 2.395 -21.308 1.00 58.53 82 GLU A CA 1
ATOM 646 C C . GLU A 1 82 ? 4.773 1.528 -20.061 1.00 58.53 82 GLU A C 1
ATOM 648 O O . GLU A 1 82 ? 4.008 0.586 -19.949 1.00 58.53 82 GLU A O 1
ATOM 653 N N . LEU A 1 83 ? 5.607 1.900 -19.088 1.00 56.88 83 LEU A N 1
ATOM 654 C CA . LEU A 1 83 ? 5.609 1.364 -17.717 1.00 56.88 83 LEU A CA 1
ATOM 655 C C . LEU A 1 83 ? 5.317 2.443 -16.675 1.00 56.88 83 LEU A C 1
ATOM 657 O O . LEU A 1 83 ? 5.755 2.357 -15.534 1.00 56.88 83 LEU A O 1
ATOM 661 N N . GLY A 1 84 ? 4.593 3.490 -17.077 1.00 54.50 84 GLY A N 1
ATOM 662 C CA . GLY A 1 84 ? 4.317 4.614 -16.194 1.00 54.50 84 GLY A CA 1
ATOM 663 C C . GLY A 1 84 ? 5.598 5.342 -15.795 1.00 54.50 84 GLY A C 1
ATOM 664 O O . GLY A 1 84 ? 5.810 5.584 -14.613 1.00 54.50 84 GLY A O 1
ATOM 665 N N . GLU A 1 85 ? 6.442 5.725 -16.762 1.00 49.38 85 GLU A N 1
ATOM 666 C CA . GLU A 1 85 ? 7.635 6.551 -16.495 1.00 49.38 85 GLU A CA 1
ATOM 667 C C . GLU A 1 85 ? 7.323 7.843 -15.712 1.00 49.38 85 GLU A C 1
ATOM 669 O O . GLU A 1 85 ? 8.202 8.399 -15.063 1.00 49.38 85 GLU A O 1
ATOM 674 N N . GLY A 1 86 ? 6.067 8.306 -15.723 1.00 54.66 86 GLY A N 1
ATOM 675 C CA . GLY A 1 86 ? 5.606 9.392 -14.858 1.00 54.66 86 GLY A CA 1
ATOM 676 C C . GLY A 1 86 ? 5.257 8.976 -13.422 1.00 54.66 86 GLY A C 1
ATOM 677 O O . GLY A 1 86 ? 5.406 9.792 -12.524 1.00 54.66 86 GLY A O 1
ATOM 678 N N . PHE A 1 87 ? 4.818 7.736 -13.188 1.00 53.97 87 PHE A N 1
ATOM 679 C CA . PHE A 1 87 ? 4.231 7.303 -11.912 1.00 53.97 87 PHE A CA 1
ATOM 680 C C . PHE A 1 87 ? 5.180 6.439 -11.065 1.00 53.97 87 PHE A C 1
ATOM 682 O O . PHE A 1 87 ? 5.318 6.675 -9.871 1.00 53.97 87 PHE A O 1
ATOM 689 N N . TYR A 1 88 ? 5.888 5.473 -11.666 1.00 59.47 88 TYR A N 1
ATOM 690 C CA . TYR A 1 88 ? 6.682 4.485 -10.911 1.00 59.47 88 TYR A CA 1
ATOM 691 C C . TYR A 1 88 ? 8.185 4.782 -10.852 1.00 59.47 88 TYR A C 1
ATOM 693 O O . TYR A 1 88 ? 8.881 4.292 -9.965 1.00 59.47 88 TYR A O 1
ATOM 701 N N . LEU A 1 89 ? 8.702 5.625 -11.751 1.00 62.41 89 LEU A N 1
ATOM 702 C CA . LEU A 1 89 ? 10.092 6.096 -11.670 1.00 62.41 89 LEU A CA 1
ATOM 703 C C . LEU A 1 89 ? 10.281 7.167 -10.592 1.00 62.41 89 LEU A C 1
ATOM 705 O O . LEU A 1 89 ? 11.365 7.281 -10.021 1.00 62.41 89 LEU A O 1
ATOM 709 N N . TRP A 1 90 ? 9.215 7.907 -10.284 1.00 71.00 90 TRP A N 1
ATOM 710 C CA . TRP A 1 90 ? 9.218 8.999 -9.313 1.00 71.00 90 TRP A CA 1
ATOM 711 C C . TRP A 1 90 ? 8.834 8.581 -7.899 1.00 71.00 90 TRP A C 1
ATOM 713 O O . TRP A 1 90 ? 8.702 9.454 -7.049 1.00 71.00 90 TRP A O 1
ATOM 723 N N . ILE A 1 91 ? 8.6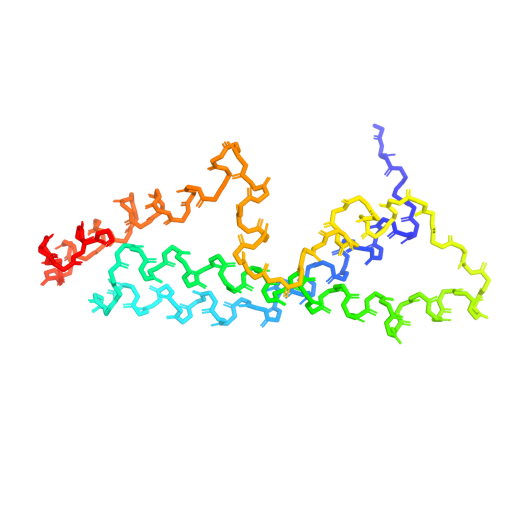97 7.277 -7.619 1.00 84.19 91 ILE A N 1
ATOM 724 C CA . ILE A 1 91 ? 8.469 6.803 -6.248 1.00 84.19 91 ILE A CA 1
ATOM 725 C C . ILE A 1 91 ? 9.639 7.292 -5.382 1.00 84.19 91 ILE A C 1
ATOM 727 O O . ILE A 1 91 ? 10.787 6.899 -5.663 1.00 84.19 91 ILE A O 1
ATOM 731 N N . PRO A 1 92 ? 9.375 8.166 -4.388 1.00 87.75 92 PRO A N 1
ATOM 732 C CA . PRO A 1 92 ? 10.399 8.663 -3.482 1.00 87.75 92 PRO A CA 1
ATOM 733 C C . PRO A 1 92 ? 11.070 7.524 -2.716 1.00 87.75 92 PRO A C 1
ATOM 735 O O . PRO A 1 92 ? 10.550 6.416 -2.647 1.00 87.75 92 PRO A O 1
ATOM 738 N N . GLU A 1 93 ? 12.246 7.789 -2.150 1.00 88.69 93 GLU A N 1
ATOM 739 C CA . GLU A 1 93 ? 13.025 6.766 -1.434 1.00 88.69 93 GLU A CA 1
ATOM 740 C C . GLU A 1 93 ? 12.474 6.434 -0.044 1.00 88.69 93 GLU A C 1
ATOM 742 O O . GLU A 1 93 ? 12.830 5.404 0.534 1.00 88.69 93 GLU A O 1
ATOM 747 N N . SER A 1 94 ? 11.590 7.280 0.489 1.00 94.00 94 SER A N 1
ATOM 748 C CA . SER A 1 94 ? 10.918 7.048 1.761 1.00 94.00 94 SER A CA 1
ATOM 749 C C . SER A 1 94 ? 9.404 7.066 1.617 1.00 94.00 94 SER A C 1
ATOM 751 O O . SER A 1 94 ? 8.832 7.786 0.794 1.00 94.00 94 SER A O 1
ATOM 753 N N . TYR A 1 95 ? 8.763 6.293 2.491 1.00 94.50 95 TYR A N 1
ATOM 754 C CA . TYR A 1 95 ? 7.317 6.292 2.650 1.00 94.50 95 TYR A CA 1
ATOM 755 C C . TYR A 1 95 ? 6.795 7.697 2.963 1.00 94.50 95 TYR A C 1
ATOM 757 O O . TYR A 1 95 ? 5.804 8.132 2.392 1.00 94.50 95 TYR A O 1
ATOM 765 N N . GLU A 1 96 ? 7.493 8.424 3.833 1.00 95.06 96 GLU A N 1
ATOM 766 C CA . GLU A 1 96 ? 7.100 9.751 4.296 1.00 95.06 96 GLU A CA 1
ATOM 767 C C . GLU A 1 96 ? 7.107 10.767 3.146 1.00 95.06 96 GLU A C 1
ATOM 769 O O . GLU A 1 96 ? 6.187 11.572 3.026 1.00 95.06 96 GLU A O 1
ATOM 774 N N . ALA A 1 97 ? 8.102 10.703 2.255 1.00 93.62 97 ALA A N 1
ATOM 775 C CA . ALA A 1 97 ? 8.141 11.548 1.065 1.00 93.62 97 ALA A CA 1
ATOM 776 C C . ALA A 1 97 ? 7.097 11.121 0.023 1.00 93.62 97 ALA A C 1
ATOM 778 O O . ALA A 1 97 ? 6.519 11.970 -0.654 1.00 93.62 97 ALA A O 1
ATOM 779 N N . TRP A 1 98 ? 6.845 9.816 -0.099 1.00 92.25 98 TRP A N 1
ATOM 780 C CA . TRP A 1 98 ? 5.829 9.283 -1.000 1.00 92.25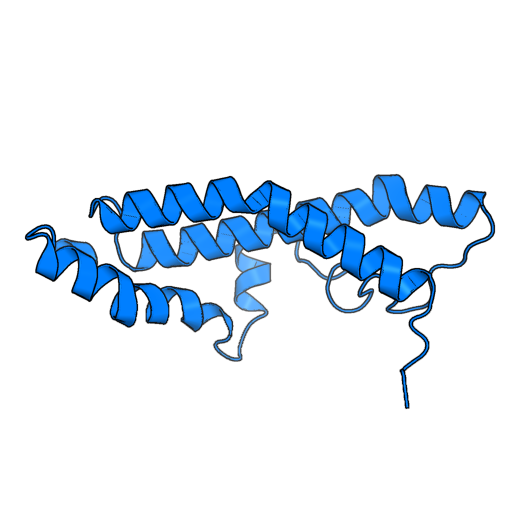 98 TRP A CA 1
ATOM 781 C C . TRP A 1 98 ? 4.427 9.717 -0.584 1.00 92.25 98 TRP A C 1
ATOM 783 O O . TRP A 1 98 ? 3.737 10.336 -1.388 1.00 92.25 98 TRP A O 1
ATOM 793 N N . ILE A 1 99 ? 4.031 9.501 0.671 1.00 92.19 99 ILE A N 1
ATOM 794 C CA . ILE A 1 99 ? 2.697 9.881 1.144 1.00 92.19 99 ILE A CA 1
ATOM 795 C C . ILE A 1 99 ? 2.502 11.404 1.127 1.00 92.19 99 ILE A C 1
ATOM 797 O O . ILE A 1 99 ? 1.442 11.876 0.730 1.00 92.19 99 ILE A O 1
ATOM 801 N N . ALA A 1 100 ? 3.545 12.186 1.434 1.00 92.00 100 ALA A N 1
ATOM 802 C CA . ALA A 1 100 ? 3.500 13.648 1.351 1.00 92.00 100 ALA A CA 1
ATOM 803 C C . ALA A 1 100 ? 3.321 14.184 -0.083 1.00 92.00 100 ALA A C 1
ATOM 805 O O . ALA A 1 100 ? 2.934 15.341 -0.253 1.00 92.00 100 ALA A O 1
ATOM 806 N N . SER A 1 101 ? 3.590 13.372 -1.114 1.00 89.69 101 SER A N 1
ATOM 807 C CA . SER A 1 101 ? 3.356 13.760 -2.511 1.00 89.69 101 SER A CA 1
ATOM 808 C C . SER A 1 101 ? 1.873 13.745 -2.907 1.00 89.69 101 SER A C 1
ATOM 810 O O . SER A 1 101 ? 1.495 14.406 -3.875 1.00 89.69 101 SER A O 1
ATOM 812 N N . TYR A 1 102 ? 1.0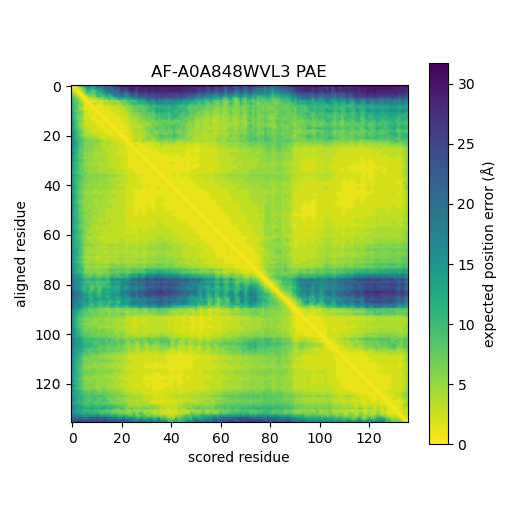23 13.060 -2.135 1.00 88.06 102 TYR A N 1
ATOM 813 C CA . TYR A 1 102 ? -0.419 12.975 -2.363 1.00 88.06 102 TYR A CA 1
ATOM 814 C C . TYR A 1 102 ? -1.152 14.057 -1.569 1.00 88.06 102 TYR A C 1
ATOM 816 O O . TYR A 1 102 ? -1.599 13.853 -0.444 1.00 88.06 102 TYR A O 1
ATOM 824 N N . THR A 1 103 ? -1.273 15.241 -2.167 1.00 87.31 103 THR A N 1
ATOM 825 C CA . THR A 1 103 ? -1.942 16.403 -1.553 1.00 87.31 103 THR A CA 1
ATOM 826 C C . THR A 1 103 ? -3.445 16.467 -1.830 1.00 87.31 103 THR A C 1
ATOM 828 O O . THR A 1 103 ? -4.133 17.334 -1.298 1.00 87.31 103 THR A O 1
ATOM 831 N N . ASP A 1 104 ? -3.962 15.560 -2.658 1.00 89.00 104 ASP A N 1
ATOM 832 C CA . ASP A 1 104 ? -5.356 15.507 -3.106 1.00 89.00 104 ASP A CA 1
ATOM 833 C C . ASP A 1 104 ? -6.270 14.667 -2.200 1.00 89.00 104 ASP A C 1
ATOM 835 O O . ASP A 1 104 ? -7.457 14.527 -2.490 1.00 89.00 104 ASP A O 1
ATOM 839 N N . GLY A 1 105 ? -5.729 14.097 -1.119 1.00 86.38 105 GLY A N 1
ATOM 840 C CA . GLY A 1 105 ? -6.472 13.216 -0.216 1.00 86.38 105 GLY A CA 1
ATOM 841 C C . GLY A 1 105 ? -6.778 11.839 -0.814 1.00 86.38 105 GLY A C 1
ATOM 842 O O . GLY A 1 105 ? -7.574 11.092 -0.255 1.00 86.38 105 GLY A O 1
ATOM 843 N N . SER A 1 106 ? -6.150 11.449 -1.930 1.00 85.06 106 SER A N 1
ATOM 844 C CA . SER A 1 106 ? -6.345 10.125 -2.550 1.00 85.06 106 SER A CA 1
ATOM 845 C C . SER A 1 106 ? -6.141 8.955 -1.576 1.00 85.06 106 SER A C 1
ATOM 847 O O . SER A 1 106 ? -6.819 7.932 -1.679 1.00 85.06 106 SER A O 1
ATOM 849 N N . TYR A 1 107 ? -5.274 9.130 -0.577 1.00 87.50 107 TYR A N 1
ATOM 850 C CA . TYR A 1 107 ? -4.997 8.136 0.460 1.00 87.50 107 TYR A CA 1
ATOM 851 C C . TYR A 1 107 ? -5.924 8.172 1.681 1.00 87.50 107 TYR A C 1
ATOM 853 O O . TYR A 1 107 ? -5.835 7.277 2.532 1.00 87.50 107 TYR A O 1
ATOM 861 N N . ASP A 1 108 ? -6.868 9.115 1.733 1.00 91.62 108 ASP A N 1
ATOM 862 C CA . ASP A 1 108 ? -7.932 9.138 2.743 1.00 91.62 108 ASP A CA 1
ATOM 863 C C . ASP A 1 108 ? -8.879 7.941 2.590 1.00 91.62 108 ASP A C 1
ATOM 865 O O . ASP A 1 108 ? -9.554 7.544 3.539 1.00 9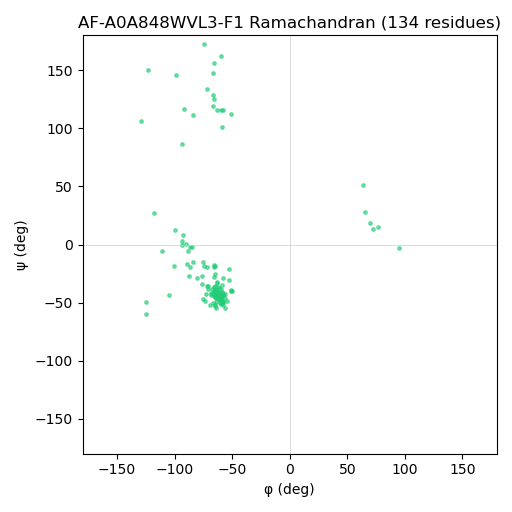1.62 108 ASP A O 1
ATOM 869 N N . TYR A 1 109 ? -8.868 7.284 1.425 1.00 92.50 109 TYR A N 1
ATOM 870 C CA . TYR A 1 109 ? -9.650 6.081 1.155 1.00 92.50 109 TYR A CA 1
ATOM 871 C C . TYR A 1 109 ? -9.488 4.988 2.225 1.00 92.50 109 TYR A C 1
ATOM 873 O O . TYR A 1 109 ? -10.474 4.349 2.595 1.00 92.50 109 TYR A O 1
ATOM 881 N N . PHE A 1 110 ? -8.282 4.757 2.758 1.00 95.19 110 PHE A N 1
ATOM 882 C CA . PHE A 1 110 ? -8.090 3.710 3.771 1.00 95.19 110 PHE A CA 1
ATOM 883 C C . PHE A 1 110 ? -8.710 4.063 5.119 1.00 95.19 110 PHE A C 1
ATOM 885 O O . PHE A 1 110 ? -9.253 3.187 5.797 1.00 95.19 110 PHE A O 1
ATOM 892 N N . TYR A 1 111 ? -8.660 5.341 5.480 1.00 95.69 111 TYR A N 1
ATOM 893 C CA . TYR A 1 111 ? -9.336 5.868 6.653 1.00 95.69 111 TYR A CA 1
ATOM 894 C C . TYR A 1 111 ? -10.855 5.732 6.504 1.00 95.69 111 TYR A C 1
ATOM 896 O O . TYR A 1 111 ? -11.520 5.135 7.351 1.00 95.69 111 TYR A O 1
ATOM 904 N N . ASP A 1 112 ? -11.382 6.170 5.363 1.00 95.75 112 ASP A N 1
ATOM 905 C CA . ASP A 1 112 ? -12.793 6.047 5.004 1.00 95.75 112 ASP A CA 1
ATOM 906 C C . ASP A 1 112 ? -13.273 4.593 5.002 1.00 95.75 112 ASP A C 1
ATOM 908 O O . ASP A 1 112 ? -14.371 4.290 5.473 1.00 95.75 112 ASP A O 1
ATOM 912 N N . TYR A 1 113 ? -12.461 3.673 4.482 1.00 96.12 113 TYR A N 1
ATOM 913 C CA . TYR A 1 113 ? -12.780 2.252 4.475 1.00 96.12 113 TYR A CA 1
ATOM 914 C C . TYR A 1 113 ? -12.863 1.695 5.897 1.00 96.12 113 TYR A C 1
ATOM 916 O O . TYR A 1 113 ? -13.770 0.911 6.197 1.00 96.12 113 TYR A O 1
ATOM 924 N N . PHE A 1 114 ? -11.947 2.094 6.783 1.00 96.81 114 PHE A N 1
ATOM 925 C CA . PHE A 1 114 ? -11.996 1.690 8.185 1.00 96.81 114 PHE A CA 1
ATOM 926 C C . PHE A 1 114 ? -13.308 2.140 8.832 1.00 96.81 114 PHE A C 1
ATOM 928 O O . PHE A 1 114 ? -14.038 1.314 9.385 1.00 96.81 114 PHE A O 1
ATOM 935 N N . ASP A 1 115 ? -13.659 3.412 8.665 1.00 96.62 115 ASP A N 1
ATOM 936 C CA . ASP A 1 115 ? -14.842 4.015 9.279 1.00 96.62 115 ASP A CA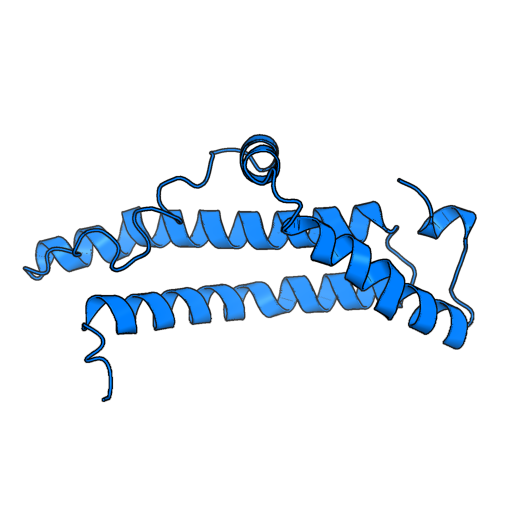 1
ATOM 937 C C . ASP A 1 115 ? -16.147 3.440 8.706 1.00 96.62 115 ASP A C 1
ATOM 939 O O . ASP A 1 115 ? -17.078 3.123 9.445 1.00 96.62 115 ASP A O 1
ATOM 943 N N . LYS A 1 116 ? -16.223 3.250 7.385 1.00 97.19 116 LYS A N 1
ATOM 944 C CA . LYS A 1 116 ? -17.449 2.812 6.693 1.00 97.19 116 LYS A CA 1
ATOM 945 C C . LYS A 1 116 ? -17.623 1.294 6.651 1.00 97.19 116 LYS A C 1
ATOM 947 O O . LYS A 1 116 ? -18.737 0.825 6.432 1.00 97.19 116 LYS A O 1
ATOM 952 N N . THR A 1 117 ? -16.551 0.521 6.843 1.00 97.38 117 THR A N 1
ATOM 953 C CA . THR A 1 117 ? -16.580 -0.945 6.681 1.00 97.38 117 THR A CA 1
ATOM 954 C C . THR A 1 117 ? -16.104 -1.695 7.919 1.00 97.38 117 THR A C 1
ATOM 956 O O . THR A 1 117 ? -16.779 -2.625 8.367 1.00 97.38 117 THR A O 1
ATOM 959 N N . ILE A 1 118 ? -14.952 -1.325 8.486 1.00 97.69 118 ILE A N 1
ATOM 960 C CA . ILE A 1 118 ? -14.363 -2.055 9.617 1.00 97.69 118 ILE A CA 1
ATOM 961 C C . ILE A 1 118 ? -15.118 -1.755 10.911 1.00 97.69 118 ILE A C 1
ATOM 963 O O . ILE A 1 118 ? -15.484 -2.698 11.614 1.00 97.69 118 ILE A O 1
ATOM 967 N N . VAL A 1 119 ? -15.415 -0.487 11.207 1.00 97.19 119 VAL A N 1
ATOM 968 C CA . VAL A 1 119 ? -16.156 -0.099 12.419 1.00 97.19 119 VAL A CA 1
ATOM 969 C C . VAL A 1 119 ? -17.532 -0.781 12.484 1.00 97.19 119 VAL A C 1
ATOM 971 O O . VAL A 1 119 ? -17.753 -1.517 13.451 1.00 97.19 119 VAL A O 1
ATOM 974 N N . PRO A 1 120 ? -18.403 -0.716 11.451 1.00 97.88 120 PRO A N 1
ATOM 975 C CA . PRO A 1 120 ? -19.683 -1.430 11.473 1.00 97.88 120 PRO A CA 1
ATOM 976 C C . PRO A 1 120 ? -19.536 -2.947 11.647 1.00 97.88 120 PRO A C 1
ATOM 978 O O . PRO A 1 120 ? -20.350 -3.604 12.305 1.00 97.88 120 PRO A O 1
ATOM 981 N N . TYR A 1 121 ? -18.482 -3.539 11.072 1.00 97.75 121 TYR A N 1
ATOM 982 C CA . TYR A 1 121 ? -18.191 -4.957 11.263 1.00 97.75 121 TYR A CA 1
ATOM 983 C C . TYR A 1 121 ? -17.820 -5.269 12.721 1.00 97.75 121 TYR A C 1
ATOM 985 O O . TYR A 1 121 ? -18.311 -6.253 13.283 1.00 97.75 121 TYR A O 1
ATOM 993 N N . LEU A 1 122 ? -16.976 -4.445 13.345 1.00 97.62 122 LEU A N 1
ATOM 994 C CA . LEU A 1 122 ? -16.570 -4.598 14.742 1.00 97.62 122 LEU A CA 1
ATOM 995 C C . LEU A 1 122 ? -17.752 -4.421 15.697 1.00 97.62 122 LEU A C 1
ATOM 997 O O . LEU A 1 122 ? -17.891 -5.221 16.625 1.00 97.62 122 LEU A O 1
ATOM 1001 N N . GLU A 1 123 ? -18.626 -3.447 15.449 1.00 97.00 123 GLU A N 1
ATOM 1002 C CA . GLU A 1 123 ? -19.857 -3.229 16.218 1.00 97.00 123 GLU A CA 1
ATOM 1003 C C . GLU A 1 123 ? -20.762 -4.461 16.161 1.00 97.00 123 GLU A C 1
ATOM 1005 O O . GLU A 1 123 ? -21.118 -5.025 17.197 1.00 97.00 123 GLU A O 1
ATOM 1010 N N . LYS A 1 124 ? -21.035 -4.976 14.954 1.00 97.69 124 LYS A N 1
ATOM 1011 C CA . LYS A 1 124 ? -21.837 -6.194 14.753 1.00 97.69 124 LYS A CA 1
ATOM 1012 C C . LYS A 1 124 ? -21.254 -7.420 15.464 1.00 97.69 124 LYS A C 1
ATOM 1014 O O . LYS A 1 124 ? -21.991 -8.344 15.806 1.00 97.69 124 LYS A O 1
ATOM 1019 N N . LYS A 1 125 ? -19.933 -7.474 15.647 1.00 97.00 125 LYS A N 1
ATOM 1020 C CA . LYS A 1 125 ? -19.235 -8.574 16.329 1.00 97.00 125 LYS A CA 1
ATOM 1021 C C . LYS A 1 125 ? -19.010 -8.329 17.824 1.00 97.00 125 LYS A C 1
ATOM 1023 O O . LYS A 1 125 ? -18.433 -9.206 18.464 1.00 97.00 125 LYS A O 1
ATOM 1028 N N . GLY A 1 126 ? -19.437 -7.187 18.372 1.00 95.44 126 GLY A N 1
ATOM 1029 C CA . GLY A 1 126 ? -19.202 -6.818 19.772 1.00 95.44 126 GLY A CA 1
ATOM 1030 C C . GLY A 1 126 ? -17.721 -6.601 20.107 1.00 95.44 126 GLY A C 1
ATOM 1031 O O . GLY A 1 126 ? -17.302 -6.856 21.230 1.00 95.44 126 GLY A O 1
ATOM 1032 N N . ARG A 1 127 ? -16.910 -6.203 19.118 1.00 95.31 127 ARG A N 1
ATOM 1033 C CA . ARG A 1 127 ? -15.448 -6.022 19.229 1.00 95.31 127 ARG A CA 1
ATOM 1034 C C . ARG A 1 127 ? -15.006 -4.562 19.151 1.00 95.31 127 ARG A C 1
ATOM 1036 O O . ARG A 1 127 ? -13.815 -4.289 19.271 1.00 95.31 127 ARG A O 1
ATOM 1043 N N . TYR A 1 128 ? -15.933 -3.645 18.892 1.00 95.38 128 TYR A N 1
ATOM 1044 C CA . TYR A 1 128 ? -15.624 -2.228 18.762 1.00 95.38 128 TYR A CA 1
ATOM 1045 C C . TYR A 1 128 ? -15.293 -1.606 20.123 1.00 95.38 128 TYR A C 1
ATOM 1047 O O . TYR A 1 128 ? -15.999 -1.819 21.108 1.00 95.38 128 TYR A O 1
ATOM 1055 N N . ASN A 1 129 ? -14.213 -0.831 20.165 1.00 93.44 129 ASN A N 1
ATOM 1056 C CA . ASN A 1 129 ? -13.785 -0.041 21.306 1.00 93.44 129 ASN A CA 1
ATOM 1057 C C . ASN A 1 129 ? -13.539 1.396 20.815 1.00 93.44 129 ASN A C 1
ATOM 1059 O O . ASN A 1 129 ? -12.517 1.638 20.174 1.00 93.44 129 ASN A O 1
ATOM 1063 N N . PRO A 1 130 ? -14.417 2.360 21.140 1.00 89.44 130 PRO A N 1
ATOM 1064 C CA . PRO A 1 130 ? -14.320 3.717 20.609 1.00 89.44 130 PRO A CA 1
ATOM 1065 C C . PRO A 1 130 ? -13.065 4.463 21.072 1.00 89.44 130 PRO A C 1
ATOM 1067 O O . PRO A 1 130 ? -12.593 5.335 20.359 1.00 89.44 130 PRO A O 1
ATOM 1070 N N . VAL A 1 131 ? -12.481 4.112 22.224 1.00 88.88 131 VAL A N 1
ATOM 1071 C CA . VAL A 1 131 ? -11.233 4.738 22.698 1.00 88.88 131 VAL A CA 1
ATOM 1072 C C . VAL A 1 131 ? -10.045 4.256 21.871 1.00 88.88 1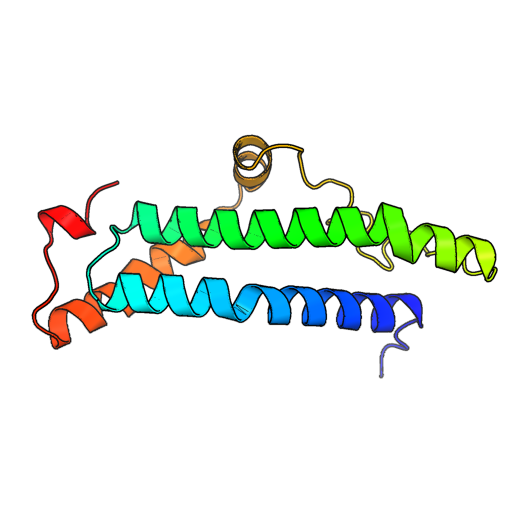31 VAL A C 1
ATOM 1074 O O . VAL A 1 131 ? -9.195 5.047 21.482 1.00 88.88 131 VAL A O 1
ATOM 1077 N N . LYS A 1 132 ? -9.994 2.953 21.577 1.00 90.88 132 LYS A N 1
ATOM 1078 C CA . LYS A 1 132 ? -8.924 2.368 20.763 1.00 90.88 132 LYS A CA 1
ATOM 1079 C C . LYS A 1 132 ? -9.074 2.736 19.289 1.00 90.88 132 LYS A C 1
ATOM 1081 O O . LYS A 1 132 ? -8.109 3.100 18.630 1.00 90.88 132 LYS A O 1
ATOM 1086 N N . HIS A 1 133 ? -10.273 2.562 18.749 1.00 90.81 133 HIS A N 1
ATOM 1087 C CA . HIS A 1 133 ? -10.510 2.597 17.310 1.00 90.81 133 HIS A CA 1
ATOM 1088 C C . HIS A 1 133 ? -10.704 4.013 16.763 1.00 90.81 133 HIS A C 1
ATOM 1090 O O . HIS A 1 133 ? -10.558 4.180 15.560 1.00 90.81 133 HIS A O 1
ATOM 1096 N N . ALA A 1 134 ? -10.943 5.021 17.612 1.00 81.50 134 ALA A N 1
ATOM 1097 C CA . ALA A 1 134 ? -10.940 6.434 17.215 1.00 81.50 134 ALA A CA 1
ATOM 1098 C C . ALA A 1 134 ? -9.584 7.138 17.425 1.00 81.50 134 ALA A C 1
ATOM 1100 O O . ALA A 1 134 ? -9.493 8.344 17.210 1.00 81.50 134 ALA A O 1
ATOM 1101 N N . ALA A 1 135 ? -8.548 6.423 17.879 1.00 71.31 135 ALA A N 1
ATOM 1102 C CA . ALA A 1 135 ? -7.221 7.005 18.046 1.00 71.31 135 ALA A CA 1
ATOM 1103 C C . ALA A 1 135 ? -6.631 7.404 16.680 1.00 71.31 135 ALA A C 1
ATOM 1105 O O . ALA A 1 135 ? -6.561 6.564 15.775 1.00 71.31 135 ALA A O 1
ATOM 1106 N N . ASN A 1 136 ? -6.247 8.683 16.580 1.00 57.91 136 ASN A N 1
ATOM 1107 C CA . ASN A 1 136 ? -5.451 9.254 15.489 1.00 57.91 136 ASN A CA 1
ATOM 1108 C C . ASN A 1 136 ? -3.979 8.890 15.655 1.00 57.91 136 ASN A C 1
ATOM 1110 O O . ASN A 1 136 ? -3.496 8.915 16.809 1.00 57.91 136 ASN A O 1
#

Mean predicted aligned error: 6.52 Å

Sequence (136 aa):
PGQNQTLGKMWSSAVYELMNLTNAGGFLRHCDDAKQGKLTRTEYAEGNQRLEYNACVALKNFYHSTFKPWAETNGYEPARGELGEGFYLWIPESYEAWIASYTDGSYDYFYDYFDKTIVPYLEKKGRYNPVKHAAN

pLDDT: mean 84.12, std 14.13, range [36.47, 98.06]

Foldseek 3Di:
DDDPQDPLQVVLVVLLVVLVVVLVVQLVVLLVCLLQVNAALCRQLVSVLVSVLVSLVVLLCCCVPPVVVVCVVVVHDNPCCSNHVPPSPPSDPDSVVNVVVPPPCPSCVRSVCCVVPSQVSCVVVVNDDCVRHVDD

Radius of gyration: 18.59 Å; Cα contacts (8 Å, |Δi|>4): 107; chains: 1; bounding box: 41×28×54 Å